Protein AF-A0A9J6E2H4-F1 (afdb_monomer_lite)

Sequence (166 aa):
MPQWRLPFSLGMTLSSLFWFFLVPSLAFVLYLLCQKAPRVPRTLDAYFHWKLFIGYPAFLLIQALLQALPIGRTVQGFPSKALKHRISYDYRINGYVNLLVTAAVFGGLAWYGFPVAIPYRHIFQLLVTAATFAPVLALFLYVKGRYSTWEHQFPPGNTGLLTASV

Organism: Rhipicephalus microplus (NCBI:txid6941)

Radius of gyration: 21.32 Å; chains: 1; bounding box: 73×28×50 Å

Foldse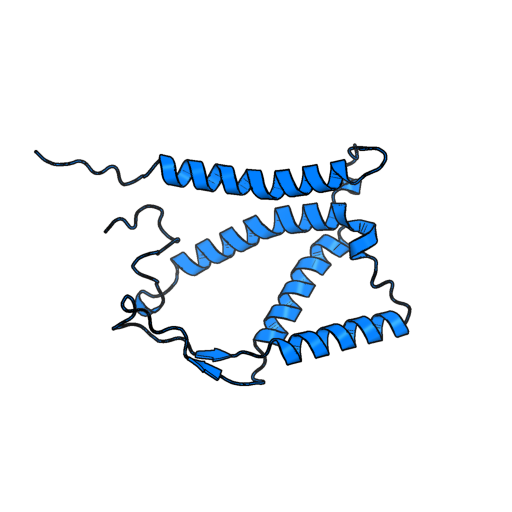ek 3Di:
DDDPPDLAPVVVVVVVVCCLVVVLVVVVVVVQVPDPHNDDDPDPVLQADPCLLVVVVVVVVVLVVQLVPPDADWDWDDDDPQLPPADTDTHGDDVVVSVVVVVVVLVVCVVVVNPSCVCVVSVNNNSSSCSVVVVVVVVVVLVVLLPDDPRPARLVCSVNDSRSDD

pLDDT: mean 78.62, std 15.01, range [34.38, 94.5]

Structure (mmCIF, N/CA/C/O backbone):
data_AF-A0A9J6E2H4-F1
#
_entry.id   AF-A0A9J6E2H4-F1
#
loop_
_atom_site.group_PDB
_atom_site.id
_atom_site.type_symbol
_atom_site.label_atom_id
_atom_site.label_alt_id
_atom_site.label_comp_id
_atom_site.label_asym_id
_atom_site.label_entity_id
_atom_site.label_seq_id
_atom_site.pdbx_PDB_ins_code
_atom_site.Cartn_x
_atom_site.Cartn_y
_atom_site.Cartn_z
_atom_site.occupancy
_atom_site.B_iso_or_equiv
_atom_site.auth_seq_id
_atom_site.auth_comp_id
_atom_site.auth_asym_id
_atom_site.auth_atom_id
_atom_site.pdbx_PDB_model_num
ATOM 1 N N . MET A 1 1 ? 47.106 9.576 -4.502 1.00 39.22 1 MET A N 1
ATOM 2 C CA . MET A 1 1 ? 46.500 9.266 -3.187 1.00 39.22 1 MET A CA 1
ATOM 3 C C . MET A 1 1 ? 45.348 8.299 -3.424 1.00 39.22 1 MET A C 1
ATOM 5 O O . MET A 1 1 ? 44.484 8.647 -4.223 1.00 39.22 1 MET A O 1
ATOM 9 N N . PRO A 1 2 ? 45.343 7.087 -2.844 1.00 45.91 2 PRO A N 1
ATOM 10 C CA . PRO A 1 2 ? 44.243 6.153 -3.044 1.00 45.91 2 PRO A CA 1
ATOM 11 C C . PRO A 1 2 ? 43.023 6.660 -2.264 1.00 45.91 2 PRO A C 1
ATOM 13 O O . PRO A 1 2 ? 43.070 6.804 -1.043 1.00 45.91 2 PRO A O 1
ATOM 16 N N . GLN A 1 3 ? 41.947 6.995 -2.977 1.00 46.81 3 GLN A N 1
ATOM 17 C CA . GLN A 1 3 ? 40.667 7.339 -2.363 1.00 46.81 3 GLN A CA 1
ATOM 18 C C . GLN A 1 3 ? 39.991 6.049 -1.900 1.00 46.81 3 GLN A C 1
ATOM 20 O O . GLN A 1 3 ? 39.411 5.317 -2.699 1.00 46.81 3 GLN A O 1
ATOM 25 N N . TRP A 1 4 ? 40.050 5.781 -0.600 1.00 44.25 4 TRP A N 1
ATOM 26 C CA . TRP A 1 4 ? 39.194 4.791 0.041 1.00 44.25 4 TRP A CA 1
ATOM 27 C C . TRP A 1 4 ? 37.749 5.302 0.001 1.00 44.25 4 TRP A C 1
ATOM 29 O O . TRP A 1 4 ? 37.306 6.021 0.895 1.00 44.25 4 TRP A O 1
ATOM 39 N N . ARG A 1 5 ? 37.008 4.986 -1.068 1.00 48.66 5 ARG A N 1
ATOM 40 C CA . ARG A 1 5 ? 35.555 5.179 -1.082 1.00 48.66 5 ARG A CA 1
ATOM 41 C C . ARG A 1 5 ? 34.958 4.139 -0.143 1.00 48.66 5 ARG A C 1
ATOM 43 O O . ARG A 1 5 ? 34.911 2.958 -0.474 1.00 48.66 5 ARG A O 1
ATOM 50 N N . LEU A 1 6 ? 34.536 4.568 1.042 1.00 52.19 6 LEU A N 1
ATOM 51 C CA . LEU A 1 6 ? 33.723 3.730 1.914 1.00 52.19 6 LEU A CA 1
ATOM 52 C C . LEU A 1 6 ? 32.463 3.319 1.126 1.00 52.19 6 LEU A C 1
ATOM 54 O O . LEU A 1 6 ? 31.769 4.198 0.616 1.00 52.19 6 LEU A O 1
ATOM 58 N N . PRO A 1 7 ? 32.146 2.016 1.013 1.00 57.25 7 PRO A N 1
ATOM 59 C CA . PRO A 1 7 ? 31.038 1.524 0.187 1.00 57.25 7 PRO A CA 1
ATOM 60 C C . PRO A 1 7 ? 29.652 1.887 0.746 1.00 57.25 7 PRO A C 1
ATOM 62 O O . PRO A 1 7 ? 28.638 1.546 0.147 1.00 57.25 7 PRO A O 1
ATOM 65 N N . PHE A 1 8 ? 29.593 2.564 1.897 1.00 55.41 8 PHE A N 1
ATOM 66 C CA . PHE A 1 8 ? 28.371 2.889 2.616 1.00 55.41 8 PHE A CA 1
ATOM 67 C C . PHE A 1 8 ? 28.154 4.405 2.625 1.00 55.41 8 PHE A C 1
ATOM 69 O O . PHE A 1 8 ? 28.805 5.132 3.378 1.00 55.41 8 PHE A O 1
ATOM 76 N N . SER A 1 9 ? 27.214 4.900 1.815 1.00 66.38 9 SER A N 1
ATOM 77 C CA . SER A 1 9 ? 26.739 6.279 1.963 1.00 66.38 9 SER A CA 1
ATOM 78 C C . SER A 1 9 ? 25.802 6.355 3.166 1.00 66.38 9 SER A C 1
ATOM 80 O O . SER A 1 9 ? 24.580 6.254 3.055 1.00 66.38 9 SER A O 1
ATOM 82 N N . LEU A 1 10 ? 26.409 6.491 4.343 1.00 70.25 10 LEU A N 1
ATOM 83 C CA . LEU A 1 10 ? 25.745 6.504 5.647 1.00 70.25 10 LEU A CA 1
ATOM 84 C C . LEU A 1 10 ? 24.600 7.532 5.695 1.00 70.25 10 LEU A C 1
ATOM 86 O O . LEU A 1 10 ? 23.541 7.252 6.251 1.00 70.25 10 LEU A O 1
ATOM 90 N N . GLY A 1 11 ? 24.775 8.674 5.020 1.00 76.06 11 GLY A N 1
ATOM 91 C CA . GLY A 1 11 ? 23.753 9.716 4.904 1.00 76.06 11 GLY A CA 1
ATOM 92 C C . GLY A 1 11 ? 22.510 9.294 4.112 1.00 76.06 11 GLY A C 1
ATOM 93 O O . GLY A 1 11 ? 21.394 9.601 4.530 1.00 76.06 11 GLY A O 1
ATOM 94 N N . MET A 1 12 ? 22.663 8.554 3.007 1.00 74.19 12 MET A N 1
ATOM 95 C CA . MET A 1 12 ? 21.514 8.101 2.209 1.00 74.19 12 MET A CA 1
ATOM 96 C C . MET A 1 12 ? 20.723 7.004 2.926 1.00 74.19 12 MET A C 1
ATOM 98 O O . MET A 1 12 ? 19.493 7.057 2.966 1.00 74.19 12 MET A O 1
ATOM 102 N N . THR A 1 13 ? 21.414 6.047 3.550 1.00 78.75 13 THR A N 1
ATOM 103 C CA . THR A 1 13 ? 20.759 4.966 4.300 1.00 78.75 13 THR A CA 1
ATOM 104 C C . THR A 1 13 ? 20.018 5.504 5.523 1.00 78.75 13 THR A C 1
ATOM 106 O O . THR A 1 13 ? 18.874 5.120 5.767 1.00 78.75 13 THR A O 1
ATOM 109 N N . LEU A 1 14 ? 20.627 6.437 6.263 1.00 84.12 14 LEU A N 1
ATOM 110 C CA . LEU A 1 14 ? 19.995 7.058 7.428 1.00 84.12 14 LEU A CA 1
ATOM 111 C C . LEU A 1 14 ? 18.752 7.869 7.034 1.00 84.12 14 LEU A C 1
ATOM 113 O O . LEU A 1 14 ? 17.717 7.764 7.690 1.00 84.12 14 LEU A O 1
ATOM 117 N N . SER A 1 15 ? 18.829 8.617 5.929 1.00 84.38 15 SER A N 1
ATOM 118 C CA . SER A 1 15 ? 17.688 9.361 5.383 1.00 84.38 15 SER A CA 1
ATOM 119 C C . SER A 1 15 ? 16.541 8.430 4.970 1.00 84.38 15 SER A C 1
ATOM 121 O O . SER A 1 15 ? 15.387 8.668 5.326 1.00 84.38 15 SER A O 1
ATOM 123 N N . SER A 1 16 ? 16.843 7.322 4.285 1.00 85.88 16 SER A N 1
ATOM 124 C CA . SER A 1 16 ? 15.825 6.342 3.889 1.00 85.88 16 SER A CA 1
ATOM 125 C C . SER A 1 16 ? 15.133 5.699 5.095 1.00 85.88 16 SER A C 1
ATOM 127 O O . SER A 1 16 ? 13.905 5.607 5.102 1.00 85.88 16 SER A O 1
ATOM 129 N N . LEU A 1 17 ? 15.889 5.316 6.131 1.00 86.94 17 LEU A N 1
ATOM 130 C CA . LEU A 1 17 ? 15.326 4.778 7.373 1.00 86.94 17 LEU A CA 1
ATOM 131 C C . LEU A 1 17 ? 14.448 5.808 8.088 1.00 86.94 17 LEU A C 1
ATOM 133 O O . LEU A 1 17 ? 13.355 5.471 8.538 1.00 86.94 17 LEU A O 1
ATOM 137 N N . PHE A 1 18 ? 14.886 7.066 8.150 1.00 90.25 18 PHE A N 1
ATOM 138 C CA . PHE A 1 18 ? 14.087 8.144 8.724 1.00 90.25 18 PHE A CA 1
ATOM 139 C C . PHE A 1 18 ? 12.731 8.273 8.017 1.00 90.25 18 PHE A C 1
ATOM 141 O O . PHE A 1 18 ? 11.695 8.232 8.679 1.00 90.25 18 PHE A O 1
ATOM 148 N N . TRP A 1 19 ? 12.713 8.332 6.682 1.00 89.44 19 TRP A N 1
ATOM 149 C CA . TRP A 1 19 ? 11.467 8.400 5.909 1.00 89.44 19 TRP A CA 1
ATOM 150 C C . TRP A 1 19 ? 10.593 7.153 6.057 1.00 89.44 19 TRP A C 1
ATOM 152 O O . TRP A 1 19 ? 9.368 7.270 6.128 1.00 89.44 19 TRP A O 1
ATOM 162 N N . PHE A 1 20 ? 11.210 5.975 6.153 1.00 90.19 20 PHE A N 1
ATOM 163 C CA . PHE A 1 20 ? 10.507 4.709 6.339 1.00 90.19 20 PHE A CA 1
ATOM 164 C C . PHE A 1 20 ? 9.647 4.695 7.610 1.00 90.19 20 PHE A C 1
ATOM 166 O O . PHE A 1 20 ? 8.526 4.193 7.579 1.00 90.19 20 PHE A O 1
ATOM 173 N N . PHE A 1 21 ? 10.133 5.284 8.708 1.00 91.38 21 PHE A N 1
ATOM 174 C CA . PHE A 1 21 ? 9.363 5.418 9.950 1.00 91.38 21 PHE A CA 1
ATOM 175 C C . PHE A 1 21 ? 8.500 6.685 9.985 1.00 91.38 21 PHE A C 1
ATOM 177 O O . PHE A 1 21 ? 7.383 6.655 10.510 1.00 91.38 21 PHE A O 1
ATOM 184 N N . LEU A 1 22 ? 8.974 7.788 9.398 1.00 93.56 22 LEU A N 1
ATOM 185 C CA . LEU A 1 22 ? 8.263 9.063 9.408 1.00 93.56 22 LEU A CA 1
ATOM 186 C C . LEU A 1 22 ? 6.906 8.959 8.701 1.00 93.56 22 LEU A C 1
ATOM 188 O O . LEU A 1 22 ? 5.903 9.373 9.272 1.00 93.56 22 LEU A O 1
ATOM 192 N N . VAL A 1 23 ? 6.846 8.375 7.502 1.00 91.88 23 VAL A N 1
ATOM 193 C CA . VAL A 1 23 ? 5.607 8.290 6.702 1.00 91.88 23 VAL A CA 1
ATOM 194 C C . VAL A 1 23 ? 4.463 7.563 7.428 1.00 91.88 23 VAL A C 1
ATOM 196 O O . VAL A 1 23 ? 3.389 8.157 7.563 1.00 91.88 23 VAL A O 1
ATOM 199 N N . PRO A 1 24 ? 4.633 6.322 7.932 1.00 91.69 24 PRO A N 1
ATOM 200 C CA . PRO A 1 24 ? 3.567 5.658 8.673 1.00 91.69 24 PRO A CA 1
ATOM 201 C C . PRO A 1 24 ? 3.237 6.409 9.966 1.00 91.69 24 PRO A C 1
ATOM 203 O O . PRO A 1 24 ? 2.058 6.566 10.276 1.00 91.69 24 PRO A O 1
ATOM 206 N N . SER A 1 25 ? 4.237 6.937 10.687 1.00 91.19 25 SER A N 1
ATOM 207 C CA . SER A 1 25 ? 3.997 7.708 11.918 1.00 91.19 25 SER A CA 1
ATOM 208 C C . SER A 1 25 ? 3.144 8.957 11.666 1.00 91.19 25 SER A C 1
ATOM 210 O O . SER A 1 25 ? 2.191 9.206 12.403 1.00 91.19 25 SER A O 1
ATOM 212 N N . LEU A 1 26 ? 3.395 9.680 10.571 1.00 92.94 26 LEU A N 1
ATOM 213 C CA . LEU A 1 26 ? 2.599 10.828 10.153 1.00 92.94 26 LEU A CA 1
ATOM 214 C C . LEU A 1 26 ? 1.152 10.425 9.846 1.00 92.94 26 LEU A C 1
ATOM 216 O O . LEU A 1 26 ? 0.230 11.119 10.269 1.00 92.94 26 LEU A O 1
ATOM 220 N N . ALA A 1 27 ? 0.933 9.288 9.179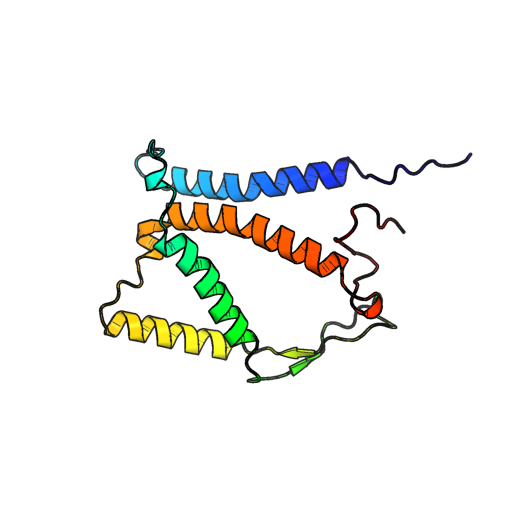 1.00 90.00 27 ALA A N 1
ATOM 221 C CA . ALA A 1 27 ? -0.414 8.775 8.930 1.00 90.00 27 ALA A CA 1
ATOM 222 C C . ALA A 1 27 ? -1.171 8.470 10.239 1.00 90.00 27 ALA A C 1
ATOM 224 O O . ALA A 1 27 ? -2.350 8.810 10.358 1.00 90.00 27 ALA A O 1
ATOM 225 N N . PHE A 1 28 ? -0.497 7.900 11.246 1.00 89.19 28 PHE A N 1
ATOM 226 C CA . PHE A 1 28 ? -1.082 7.694 12.577 1.00 89.19 28 PHE A CA 1
ATOM 227 C C . PHE A 1 28 ? -1.400 9.015 13.284 1.00 89.19 28 PHE A C 1
ATOM 229 O O . PHE A 1 28 ? -2.486 9.156 13.845 1.00 89.19 28 PHE A O 1
ATOM 236 N N . VAL A 1 29 ? -0.495 9.996 13.237 1.00 89.12 29 VAL A N 1
ATOM 237 C CA . VAL A 1 29 ? -0.716 11.322 13.836 1.00 89.12 29 VAL A CA 1
ATOM 238 C C . VAL A 1 29 ? -1.909 12.019 13.185 1.00 89.12 29 VAL A C 1
ATOM 240 O O . VAL A 1 29 ? -2.798 12.479 13.894 1.00 89.12 29 VAL A O 1
ATOM 243 N N . LEU A 1 30 ? -1.983 12.039 11.852 1.00 90.25 30 LEU A N 1
ATOM 244 C CA . LEU A 1 30 ? -3.113 12.621 11.120 1.00 90.25 30 LEU A CA 1
ATOM 245 C C . LEU A 1 30 ? -4.438 11.941 11.482 1.00 90.25 30 LEU A C 1
ATOM 247 O O . LEU A 1 30 ? -5.443 12.621 11.691 1.00 90.25 30 LEU A O 1
ATOM 251 N N . TYR A 1 31 ? -4.436 10.612 11.610 1.00 88.38 31 TYR A N 1
ATOM 252 C CA . TYR A 1 31 ? -5.613 9.875 12.058 1.00 88.38 31 TYR A CA 1
ATOM 253 C C . TYR A 1 31 ? -6.054 10.295 13.468 1.00 88.38 31 TYR A C 1
ATOM 255 O O . TYR A 1 31 ? -7.235 10.567 13.685 1.00 88.38 31 TYR A O 1
ATOM 263 N N . LEU A 1 32 ? -5.116 10.392 14.416 1.00 85.44 32 LEU A N 1
ATOM 264 C CA . LEU A 1 32 ? -5.406 10.797 15.794 1.00 85.44 32 LEU A CA 1
ATOM 265 C C . LEU A 1 32 ? -5.892 12.249 15.888 1.00 85.44 32 LEU A C 1
ATOM 267 O O . LEU A 1 32 ? -6.811 12.523 16.656 1.00 85.44 32 LEU A O 1
ATOM 271 N N . LEU A 1 33 ? -5.330 13.159 15.086 1.00 87.31 33 LEU A N 1
ATOM 272 C CA . LEU A 1 33 ? -5.762 14.560 15.012 1.00 87.31 33 LEU A CA 1
ATOM 273 C C . LEU A 1 33 ? -7.188 14.708 14.466 1.00 87.31 33 LEU A C 1
ATOM 275 O O . LEU A 1 33 ? -7.906 15.625 14.855 1.00 87.31 33 LEU A O 1
ATOM 279 N N . CYS A 1 34 ? -7.616 13.806 13.581 1.00 84.62 34 CYS A N 1
ATOM 280 C CA . CYS A 1 34 ? -8.972 13.802 13.035 1.00 84.62 34 CYS A CA 1
ATOM 281 C C . CYS A 1 34 ? -10.024 13.318 14.057 1.00 84.62 34 CYS A C 1
ATOM 283 O O . CYS A 1 34 ? -11.225 13.537 13.877 1.00 84.62 34 CYS A O 1
ATOM 285 N N . GLN A 1 35 ? -9.609 12.674 15.154 1.00 79.25 35 GLN A N 1
ATOM 286 C CA . GLN A 1 35 ? -10.537 12.211 16.180 1.00 79.25 35 GLN A CA 1
ATOM 287 C C . GLN A 1 35 ? -10.927 13.328 17.154 1.00 79.25 35 GLN A C 1
ATOM 289 O O . GLN A 1 35 ? -10.082 13.993 17.742 1.00 79.25 35 GLN A O 1
ATOM 294 N N . LYS A 1 36 ? -12.236 13.458 17.422 1.00 67.56 36 LYS A N 1
ATOM 295 C CA . LYS A 1 36 ? -12.786 14.410 18.412 1.00 67.56 36 LYS A CA 1
ATOM 296 C C . LYS A 1 36 ? -12.241 14.221 19.837 1.00 67.56 36 LYS A C 1
ATOM 298 O O . LYS A 1 36 ? -12.271 15.160 20.621 1.00 67.56 36 LYS A O 1
ATOM 303 N N . ALA A 1 37 ? -11.782 13.019 20.183 1.00 67.75 37 ALA A N 1
ATOM 304 C CA . ALA A 1 37 ? -11.105 12.727 21.441 1.00 67.75 37 ALA A CA 1
ATOM 305 C C . ALA A 1 37 ? -10.030 11.661 21.174 1.00 67.75 37 ALA A C 1
ATOM 307 O O . ALA A 1 37 ? -10.400 10.500 20.978 1.00 67.75 37 ALA A O 1
ATOM 308 N N . PRO A 1 38 ? -8.732 12.017 21.142 1.00 62.16 38 PRO A N 1
ATOM 309 C CA . PRO A 1 38 ? -7.659 11.076 20.843 1.00 62.16 38 PRO A CA 1
ATOM 310 C C . PRO A 1 38 ? -7.518 10.086 22.001 1.00 62.16 38 PRO A C 1
ATOM 312 O O . PRO A 1 38 ? -6.797 10.309 22.973 1.00 62.16 38 PRO A O 1
ATOM 315 N N . ARG A 1 39 ? -8.255 8.980 21.928 1.00 65.12 39 ARG A N 1
ATOM 316 C CA . ARG A 1 39 ? -8.108 7.862 22.856 1.00 65.12 39 ARG A CA 1
ATOM 317 C C . ARG A 1 39 ? -7.204 6.847 22.198 1.00 65.12 39 ARG A C 1
ATOM 319 O O . ARG A 1 39 ? -7.635 6.100 21.327 1.00 65.12 39 ARG A O 1
ATOM 326 N N . VAL A 1 40 ? -5.953 6.822 22.640 1.00 67.50 40 VAL A N 1
ATOM 327 C CA . VAL A 1 40 ? -5.033 5.744 22.286 1.00 67.50 40 VAL A CA 1
ATOM 328 C C . VAL A 1 40 ? -5.585 4.455 22.907 1.00 67.50 40 VAL A C 1
ATOM 330 O O . VAL A 1 40 ? -5.734 4.396 24.134 1.00 67.50 40 VAL A O 1
ATOM 333 N N . PRO A 1 41 ? -5.949 3.443 22.101 1.00 67.94 41 PRO A N 1
ATOM 334 C CA . PRO A 1 41 ? -6.439 2.188 22.644 1.00 67.94 41 PRO A CA 1
ATOM 335 C C . PRO A 1 41 ? -5.348 1.552 23.515 1.00 67.94 41 PRO A C 1
ATOM 337 O O . PRO A 1 41 ? -4.190 1.474 23.113 1.00 67.94 41 PRO A O 1
ATOM 340 N N . ARG A 1 42 ? -5.700 1.126 24.733 1.00 69.12 42 ARG A N 1
ATOM 341 C CA . ARG A 1 42 ? -4.750 0.510 25.682 1.00 69.12 42 ARG A CA 1
ATOM 342 C C . ARG A 1 42 ? -4.626 -1.008 25.524 1.00 69.12 42 ARG A C 1
ATOM 344 O O . ARG A 1 42 ? -3.718 -1.597 26.096 1.00 69.12 42 ARG A O 1
ATOM 351 N N . THR A 1 43 ? -5.523 -1.641 24.772 1.00 73.19 43 THR A N 1
ATOM 352 C CA . THR A 1 43 ? -5.573 -3.097 24.581 1.00 73.19 43 THR A CA 1
ATOM 353 C C . THR A 1 43 ? -5.039 -3.488 23.206 1.00 73.19 43 THR A C 1
ATOM 355 O O . THR A 1 43 ? -5.382 -2.851 22.212 1.00 73.19 43 THR A O 1
ATOM 358 N N . LEU A 1 44 ? -4.222 -4.547 23.126 1.00 65.94 44 LEU A N 1
ATOM 359 C CA . LEU A 1 44 ? -3.674 -5.049 21.855 1.00 65.94 44 LEU A CA 1
ATOM 360 C C . LEU A 1 44 ? -4.766 -5.526 20.884 1.00 65.94 44 LEU A C 1
ATOM 362 O O . LEU A 1 44 ? -4.655 -5.289 19.681 1.00 65.94 44 LEU A O 1
ATOM 366 N N . ASP A 1 45 ? -5.860 -6.088 21.400 1.00 69.88 45 ASP A N 1
ATOM 367 C CA . ASP A 1 45 ? -7.010 -6.525 20.593 1.00 69.88 45 ASP A CA 1
ATOM 368 C C . ASP A 1 45 ? -7.691 -5.371 19.842 1.00 69.88 45 ASP A C 1
ATOM 370 O O . ASP A 1 45 ? -8.348 -5.572 18.824 1.00 69.88 45 ASP A O 1
ATOM 374 N N . ALA A 1 46 ? -7.516 -4.129 20.304 1.00 70.50 46 ALA A N 1
ATOM 375 C CA . ALA A 1 46 ? -8.036 -2.965 19.599 1.00 70.50 46 ALA A CA 1
ATOM 376 C C . ALA A 1 46 ? -7.181 -2.578 18.378 1.00 70.50 46 ALA A C 1
ATOM 378 O O . ALA A 1 46 ? -7.701 -1.934 17.465 1.00 70.50 46 ALA A O 1
ATOM 379 N N . TYR A 1 47 ? -5.908 -2.985 18.322 1.00 71.81 47 TYR A N 1
ATOM 380 C CA . TYR A 1 47 ? -5.011 -2.727 17.187 1.00 71.81 47 TYR A CA 1
ATOM 381 C C . TYR A 1 47 ? -5.119 -3.802 16.110 1.00 71.81 47 TYR A C 1
ATOM 383 O O . TYR A 1 47 ? -4.935 -3.506 14.928 1.00 71.81 47 TYR A O 1
ATOM 391 N N . PHE A 1 48 ? -5.419 -5.040 16.506 1.00 78.00 48 PHE A N 1
ATOM 392 C CA . PHE A 1 48 ? -5.396 -6.185 15.611 1.00 78.00 48 PHE A CA 1
ATOM 393 C C . PHE A 1 48 ? -6.797 -6.720 15.331 1.00 78.00 48 PHE A C 1
ATOM 395 O O . PHE A 1 48 ? -7.523 -7.129 16.230 1.00 78.00 48 PHE A O 1
ATOM 402 N N . HIS A 1 49 ? -7.160 -6.781 14.052 1.00 83.25 49 HIS A N 1
ATOM 403 C CA . HIS A 1 49 ? -8.412 -7.389 13.623 1.00 83.25 49 HIS A CA 1
ATOM 404 C C . HIS A 1 49 ? -8.120 -8.461 12.584 1.00 83.25 49 HIS A C 1
ATOM 406 O O . HIS A 1 49 ? -7.879 -8.156 11.417 1.00 83.25 49 HIS A O 1
ATOM 412 N N . TRP A 1 50 ? -8.179 -9.730 12.994 1.00 83.56 50 TRP A N 1
ATOM 413 C CA . TRP A 1 50 ? -7.820 -10.887 12.161 1.00 83.56 50 TRP A CA 1
ATOM 414 C C . TRP A 1 50 ? -8.459 -10.865 10.763 1.00 83.56 50 TRP A C 1
ATOM 416 O O . TRP A 1 50 ? -7.789 -11.086 9.757 1.00 83.56 50 TRP A O 1
ATOM 426 N N . LYS A 1 51 ? -9.751 -10.507 10.683 1.00 86.56 51 LYS A N 1
ATOM 427 C CA . LYS A 1 51 ? -10.472 -10.391 9.402 1.00 86.56 51 LYS A CA 1
ATOM 428 C C . LYS A 1 51 ? -9.844 -9.366 8.451 1.00 86.56 51 LYS A C 1
ATOM 430 O O . LYS A 1 51 ? -9.815 -9.607 7.252 1.00 86.56 51 LYS A O 1
ATOM 435 N N . LEU A 1 52 ? -9.345 -8.241 8.966 1.00 85.38 52 LEU A N 1
ATOM 436 C CA . LEU A 1 52 ? -8.663 -7.226 8.157 1.00 85.38 52 LEU A CA 1
ATOM 437 C C . LEU A 1 52 ? -7.229 -7.631 7.847 1.00 85.38 52 LEU A C 1
ATOM 439 O O . LEU A 1 52 ? -6.771 -7.414 6.730 1.00 85.38 52 LEU A O 1
ATOM 443 N N . PHE A 1 53 ? -6.562 -8.268 8.807 1.00 87.38 53 PHE A N 1
ATOM 444 C CA . PHE A 1 53 ? -5.200 -8.753 8.643 1.00 87.38 53 PHE A CA 1
ATOM 445 C C . PHE A 1 53 ? -5.066 -9.746 7.484 1.00 87.38 53 PHE A C 1
ATOM 447 O O . PHE A 1 53 ? -4.095 -9.683 6.742 1.00 87.38 53 PHE A O 1
ATOM 454 N N . ILE A 1 54 ? -6.064 -10.611 7.282 1.00 89.44 54 ILE A N 1
ATOM 455 C CA . ILE A 1 54 ? -6.128 -11.521 6.125 1.00 89.44 54 ILE A CA 1
ATOM 456 C C . ILE A 1 54 ? -6.830 -10.877 4.930 1.00 89.44 54 ILE A C 1
ATOM 458 O O . ILE A 1 54 ? -6.416 -11.067 3.787 1.00 89.44 54 ILE A O 1
ATOM 462 N N . GLY A 1 55 ? -7.891 -10.107 5.172 1.00 90.06 55 GLY A N 1
ATOM 463 C CA . GLY A 1 55 ? -8.681 -9.494 4.107 1.00 90.06 55 GLY A CA 1
ATOM 464 C C . GLY A 1 55 ? -7.877 -8.511 3.258 1.00 90.06 55 GLY A C 1
ATOM 465 O O . GLY A 1 55 ? -8.040 -8.489 2.042 1.00 90.06 55 GLY A O 1
ATOM 466 N N . TYR A 1 56 ? -6.977 -7.740 3.870 1.00 91.25 56 TYR A N 1
ATOM 467 C CA . TYR A 1 56 ? -6.123 -6.781 3.170 1.00 91.25 56 TYR A CA 1
ATOM 468 C C . TYR A 1 56 ? -5.156 -7.439 2.165 1.00 91.25 56 TYR A C 1
ATOM 470 O O . TYR A 1 56 ? -5.222 -7.096 0.982 1.00 91.25 56 TYR A O 1
ATOM 478 N N . PRO A 1 57 ? -4.301 -8.410 2.548 1.00 91.69 57 PRO A N 1
ATOM 479 C CA . PRO A 1 57 ? -3.449 -9.102 1.587 1.00 91.69 57 PRO A CA 1
ATOM 480 C C . PRO A 1 57 ? -4.256 -9.918 0.575 1.00 91.69 57 PRO A C 1
ATOM 482 O O . PRO A 1 57 ? -3.888 -9.937 -0.595 1.00 91.69 57 PRO A O 1
ATOM 485 N N . ALA A 1 58 ? -5.375 -10.536 0.971 1.00 92.56 58 ALA A N 1
ATOM 486 C CA . ALA A 1 58 ? -6.254 -11.231 0.029 1.00 92.56 58 ALA A CA 1
ATOM 487 C C . ALA A 1 58 ? -6.808 -10.274 -1.038 1.00 92.56 58 ALA A C 1
ATOM 489 O O . ALA A 1 58 ? -6.794 -10.597 -2.224 1.00 92.56 58 ALA A O 1
ATOM 490 N N . PHE A 1 59 ? -7.227 -9.070 -0.639 1.00 92.31 59 PHE A N 1
ATOM 491 C CA . PHE A 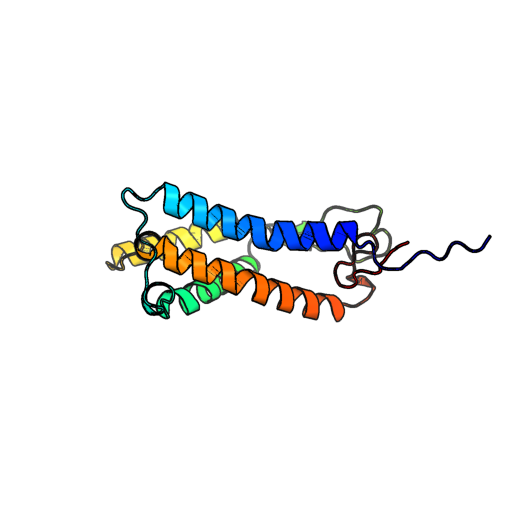1 59 ? -7.657 -8.032 -1.570 1.00 92.31 59 PHE A CA 1
ATOM 492 C C . PHE A 1 59 ? -6.529 -7.626 -2.525 1.00 92.31 59 PHE A C 1
ATOM 494 O O . PHE A 1 59 ? -6.746 -7.592 -3.733 1.00 92.31 59 PHE A O 1
ATOM 501 N N . LEU A 1 60 ? -5.315 -7.388 -2.018 1.00 93.19 60 LEU A N 1
ATOM 502 C CA . LEU A 1 60 ? -4.158 -7.069 -2.864 1.00 93.19 60 LEU A CA 1
ATOM 503 C C . LEU A 1 60 ? -3.817 -8.198 -3.844 1.00 93.19 60 LEU A C 1
ATOM 505 O O . LEU A 1 60 ? -3.489 -7.926 -4.997 1.00 93.19 60 LEU A O 1
ATOM 509 N N . LEU A 1 61 ? -3.928 -9.457 -3.418 1.00 93.19 61 LEU A N 1
ATOM 510 C CA . LEU A 1 61 ? -3.730 -10.613 -4.289 1.00 93.19 61 LEU A CA 1
ATOM 511 C C . LEU A 1 61 ? -4.798 -10.683 -5.381 1.00 93.19 61 LEU A C 1
ATOM 513 O O . LEU A 1 61 ? -4.452 -10.886 -6.539 1.00 93.19 61 LEU A O 1
ATOM 517 N N . ILE A 1 62 ? -6.072 -10.457 -5.052 1.00 92.31 62 ILE A N 1
ATOM 518 C CA . ILE A 1 62 ? -7.148 -10.392 -6.051 1.00 92.31 62 ILE A CA 1
ATOM 519 C C . ILE A 1 62 ? -6.870 -9.270 -7.058 1.00 92.31 62 ILE A C 1
ATOM 521 O O . ILE A 1 62 ? -6.947 -9.507 -8.260 1.00 92.31 62 ILE A O 1
ATOM 525 N N . GLN A 1 63 ? -6.473 -8.081 -6.593 1.00 93.81 63 GLN A N 1
ATOM 526 C CA . GLN A 1 63 ? -6.091 -6.971 -7.474 1.00 93.81 63 GLN A CA 1
ATOM 527 C C . GLN A 1 63 ? -4.909 -7.341 -8.383 1.00 93.81 63 GLN A C 1
ATOM 529 O O . GLN A 1 63 ? -4.929 -7.032 -9.574 1.00 93.81 63 GLN A O 1
ATOM 534 N N . ALA A 1 64 ? -3.905 -8.045 -7.853 1.00 91.12 64 ALA A N 1
ATOM 535 C CA . ALA A 1 64 ? -2.763 -8.523 -8.628 1.00 91.12 64 ALA A CA 1
ATOM 536 C C . ALA A 1 64 ? -3.161 -9.590 -9.664 1.00 91.12 64 ALA A C 1
ATOM 538 O O . ALA A 1 64 ? -2.675 -9.556 -10.793 1.00 91.12 64 ALA A O 1
ATOM 539 N N . LEU A 1 65 ? -4.071 -10.504 -9.316 1.00 91.62 65 LEU A N 1
ATOM 540 C CA . LEU A 1 65 ? -4.605 -11.510 -10.237 1.00 91.62 65 LEU A CA 1
ATOM 541 C C . LEU A 1 65 ? -5.422 -10.860 -11.358 1.00 91.62 65 LEU A C 1
ATOM 543 O O . LEU A 1 65 ? -5.223 -11.191 -12.525 1.00 91.62 65 LEU A O 1
ATOM 547 N N . LEU A 1 66 ? -6.277 -9.888 -11.027 1.00 90.25 66 LEU A N 1
ATOM 548 C CA . LEU A 1 66 ? -7.020 -9.100 -12.013 1.00 90.25 66 LEU A CA 1
ATOM 549 C C . LEU A 1 66 ? -6.077 -8.315 -12.935 1.00 90.25 66 LEU A C 1
ATOM 551 O O . LEU A 1 66 ? -6.307 -8.252 -14.142 1.00 90.25 66 LEU A O 1
ATOM 555 N N . GLN A 1 67 ? -4.973 -7.785 -12.408 1.00 88.31 67 GLN A N 1
ATOM 556 C CA . GLN A 1 67 ? -3.943 -7.126 -13.215 1.00 88.31 67 GLN A CA 1
ATOM 557 C C . GLN A 1 67 ? -3.180 -8.107 -14.126 1.00 88.31 67 GLN A C 1
ATOM 559 O O . GLN A 1 67 ? -2.733 -7.719 -15.204 1.00 88.31 67 GLN A O 1
ATOM 564 N N . ALA A 1 68 ? -3.043 -9.372 -13.718 1.00 86.88 68 ALA A N 1
ATOM 565 C CA . ALA A 1 68 ? -2.379 -10.418 -14.494 1.00 86.88 68 ALA A CA 1
ATOM 566 C C . ALA A 1 68 ? -3.258 -11.007 -15.614 1.00 86.88 68 ALA A C 1
ATOM 568 O O . ALA A 1 68 ? -2.726 -11.654 -16.522 1.00 86.88 68 ALA A O 1
ATOM 569 N N . LEU A 1 69 ? -4.582 -10.790 -15.579 1.00 86.44 69 LEU A N 1
ATOM 570 C CA . LEU A 1 69 ? -5.480 -11.289 -16.620 1.00 86.44 69 LEU A CA 1
ATOM 571 C C . LEU A 1 69 ? -5.069 -10.759 -18.007 1.00 86.44 69 LEU A C 1
ATOM 573 O O . LEU A 1 69 ? -4.787 -9.566 -18.160 1.00 86.44 69 LEU A O 1
ATOM 577 N N . PRO A 1 70 ? -5.073 -11.620 -19.044 1.00 81.44 70 PRO A N 1
ATOM 578 C CA . PRO A 1 70 ? -4.660 -11.275 -20.403 1.00 81.44 70 PRO A CA 1
ATOM 579 C C . PRO A 1 70 ? -5.740 -10.471 -21.149 1.00 81.44 70 PRO A C 1
ATOM 581 O O . PRO A 1 70 ? -6.162 -10.842 -22.239 1.00 81.44 70 PRO A O 1
ATOM 584 N N . ILE A 1 71 ? -6.211 -9.377 -20.555 1.00 80.81 71 ILE A N 1
ATOM 585 C CA . ILE A 1 71 ? -7.261 -8.513 -21.099 1.00 80.81 71 ILE A CA 1
ATOM 586 C C . ILE A 1 71 ? -6.685 -7.110 -21.264 1.00 80.81 71 ILE A C 1
ATOM 588 O O . ILE A 1 71 ? -6.099 -6.576 -20.329 1.00 80.81 71 ILE A O 1
ATOM 592 N N . GLY A 1 72 ? -6.885 -6.494 -22.428 1.00 80.69 72 GLY A N 1
ATOM 593 C CA . GLY A 1 72 ? -6.488 -5.108 -22.686 1.00 80.69 72 GLY A CA 1
ATOM 594 C C . GLY A 1 72 ? -5.270 -4.964 -23.596 1.00 80.69 72 GLY A C 1
ATOM 595 O O . GLY A 1 72 ? -4.820 -5.912 -24.239 1.00 80.69 72 GLY A O 1
ATOM 596 N N . ARG A 1 73 ? -4.766 -3.730 -23.696 1.00 82.38 73 ARG A N 1
ATOM 597 C CA . ARG A 1 73 ? -3.651 -3.390 -24.586 1.00 82.38 73 ARG A CA 1
ATOM 598 C C . ARG A 1 73 ? -2.317 -3.686 -23.910 1.00 82.38 73 ARG A C 1
ATOM 600 O O . ARG A 1 73 ? -2.120 -3.384 -22.732 1.00 82.38 73 ARG A O 1
ATOM 607 N N . THR A 1 74 ? -1.402 -4.246 -24.691 1.00 85.38 74 THR A N 1
ATOM 608 C CA . THR A 1 74 ? -0.001 -4.400 -24.301 1.00 85.38 74 THR A CA 1
ATOM 609 C C . THR A 1 74 ? 0.763 -3.192 -24.826 1.00 85.38 74 THR A C 1
ATOM 611 O O . THR A 1 74 ? 0.635 -2.847 -26.000 1.00 85.38 74 THR A O 1
ATOM 614 N N . VAL A 1 75 ? 1.493 -2.517 -23.947 1.00 84.25 75 VAL A N 1
ATOM 615 C CA . VAL A 1 75 ? 2.284 -1.327 -24.252 1.00 84.25 75 VAL A CA 1
ATOM 616 C C . VAL A 1 75 ? 3.715 -1.603 -23.829 1.00 84.25 75 VAL A C 1
ATOM 618 O O . VAL A 1 75 ? 3.966 -2.065 -22.716 1.00 84.25 75 VAL A O 1
ATOM 621 N N . GLN A 1 76 ? 4.655 -1.316 -24.719 1.00 82.50 76 GLN A N 1
ATOM 622 C CA . GLN A 1 76 ? 6.061 -1.493 -24.411 1.00 82.50 76 GLN A CA 1
ATOM 623 C C . GLN A 1 76 ? 6.498 -0.483 -23.344 1.00 82.50 76 GLN A C 1
ATOM 625 O O . GLN A 1 76 ? 6.120 0.692 -23.385 1.00 82.50 76 GLN A O 1
ATOM 630 N N . GLY A 1 77 ? 7.272 -0.951 -22.367 1.00 75.19 77 GLY A N 1
ATOM 631 C CA . GLY A 1 77 ? 7.821 -0.112 -21.311 1.00 75.19 77 GLY A CA 1
ATOM 632 C C . GLY A 1 77 ? 8.702 1.015 -21.841 1.00 75.19 77 GLY A C 1
ATOM 633 O O . GLY A 1 77 ? 9.180 0.988 -22.974 1.00 75.19 77 GLY A O 1
ATOM 634 N N . PHE A 1 78 ? 8.940 2.016 -20.991 1.00 70.12 78 PHE A N 1
ATOM 635 C CA . PHE A 1 78 ? 9.770 3.161 -21.356 1.00 70.12 78 PHE A CA 1
ATOM 636 C C . PHE A 1 78 ? 11.175 2.704 -21.791 1.00 70.12 78 PHE A C 1
ATOM 638 O O . PHE A 1 78 ? 11.870 2.052 -21.001 1.00 70.12 78 PHE A O 1
ATOM 645 N N . PRO A 1 79 ? 11.635 3.067 -23.004 1.00 63.38 79 PRO A N 1
ATOM 646 C CA . PRO A 1 79 ? 12.977 2.735 -23.454 1.00 63.38 79 PRO A CA 1
ATOM 647 C C . PRO A 1 79 ? 13.985 3.595 -22.686 1.00 63.38 79 PRO A C 1
ATOM 649 O O . PRO A 1 79 ? 14.232 4.757 -23.008 1.00 63.38 79 PRO A O 1
ATOM 652 N N . SER A 1 80 ? 14.567 3.041 -21.624 1.00 59.72 80 SER A N 1
ATOM 653 C CA . SER A 1 80 ? 15.647 3.710 -20.903 1.00 59.72 80 SER A CA 1
ATOM 654 C C . SER A 1 80 ? 16.963 3.536 -21.657 1.00 59.72 80 SER A C 1
ATOM 656 O O . SER A 1 80 ? 17.337 2.420 -22.019 1.00 59.72 80 SER A O 1
ATOM 658 N N . LYS A 1 81 ? 17.731 4.623 -21.824 1.00 57.25 81 LYS A N 1
ATOM 659 C CA . LYS A 1 81 ? 19.105 4.570 -22.365 1.00 57.25 81 LYS A CA 1
ATOM 660 C C . LYS A 1 81 ? 20.009 3.624 -21.556 1.00 57.25 81 LYS A C 1
ATOM 662 O O . LYS A 1 81 ? 20.944 3.058 -22.113 1.00 57.25 81 LYS A O 1
ATOM 667 N N . ALA A 1 82 ? 19.698 3.411 -20.273 1.00 58.59 82 ALA A N 1
ATOM 668 C CA . ALA A 1 82 ? 20.397 2.477 -19.389 1.00 58.59 82 ALA A CA 1
ATOM 669 C C . ALA A 1 82 ? 20.068 0.992 -19.656 1.00 58.59 82 ALA A C 1
ATOM 671 O O . ALA A 1 82 ? 20.764 0.111 -19.155 1.00 58.59 82 ALA A O 1
ATOM 672 N N . LEU A 1 83 ? 19.023 0.703 -20.441 1.00 61.44 83 LEU A N 1
ATOM 673 C CA . LEU A 1 83 ? 18.552 -0.645 -20.781 1.00 61.44 83 LEU A CA 1
ATOM 674 C C . LEU A 1 83 ? 18.884 -1.054 -22.226 1.00 61.44 83 LEU A C 1
ATOM 676 O O . LEU A 1 83 ? 18.325 -2.018 -22.730 1.00 61.44 83 LEU A O 1
ATOM 680 N N . LYS A 1 84 ? 19.822 -0.368 -22.894 1.00 55.25 84 LYS A N 1
ATOM 681 C CA . LYS A 1 84 ? 20.140 -0.558 -24.326 1.00 55.25 84 LYS A CA 1
ATOM 682 C C . LYS A 1 84 ? 20.448 -2.014 -24.745 1.00 55.25 84 LYS A C 1
ATOM 684 O O . LYS A 1 84 ? 20.266 -2.347 -25.908 1.00 55.25 84 LYS A O 1
ATOM 689 N N . HIS A 1 85 ? 20.879 -2.867 -23.810 1.00 57.66 85 HIS A N 1
ATOM 690 C CA . HIS A 1 85 ? 21.134 -4.304 -24.009 1.00 57.66 85 HIS A CA 1
ATOM 691 C C . HIS A 1 85 ? 20.293 -5.210 -23.087 1.00 57.66 85 HIS A C 1
ATOM 693 O O . HIS A 1 85 ? 20.708 -6.322 -22.773 1.00 57.66 85 HIS A O 1
ATOM 699 N N . ARG A 1 86 ? 19.150 -4.731 -22.586 1.00 62.78 86 ARG A N 1
ATOM 700 C CA . ARG A 1 86 ? 18.274 -5.474 -21.665 1.00 62.78 86 ARG A CA 1
ATOM 701 C C . ARG A 1 86 ? 16.878 -5.642 -22.246 1.00 62.78 86 ARG A C 1
ATOM 703 O O . ARG A 1 86 ? 16.476 -4.913 -23.151 1.00 62.78 86 ARG A O 1
ATOM 710 N N . ILE A 1 87 ? 16.154 -6.618 -21.708 1.00 62.44 87 ILE A N 1
ATOM 711 C CA . ILE A 1 87 ? 14.800 -6.962 -22.141 1.00 62.44 87 ILE A CA 1
ATOM 712 C C . ILE A 1 87 ? 13.885 -5.764 -21.878 1.00 62.44 87 ILE A C 1
ATOM 714 O O . ILE A 1 87 ? 13.802 -5.259 -20.757 1.00 62.44 87 ILE A O 1
ATOM 718 N N . SER A 1 88 ? 13.207 -5.300 -22.926 1.00 65.19 88 SER A N 1
ATOM 719 C CA . SER A 1 88 ? 12.127 -4.332 -22.777 1.00 65.19 88 SER A CA 1
ATOM 720 C C . SER A 1 88 ? 10.889 -5.079 -22.292 1.00 65.19 88 SER A C 1
ATOM 722 O O . SER A 1 88 ? 10.444 -6.020 -22.946 1.00 65.19 88 SER A O 1
ATOM 724 N N . TYR A 1 89 ? 10.367 -4.705 -21.124 1.00 70.62 89 TYR A N 1
ATOM 725 C CA . TYR A 1 89 ? 9.167 -5.336 -20.581 1.00 70.62 89 TYR A CA 1
ATOM 726 C C . TYR A 1 89 ? 7.928 -4.792 -21.271 1.00 70.62 89 TYR A C 1
ATOM 728 O O . TYR A 1 89 ? 7.697 -3.582 -21.309 1.00 70.62 89 TYR A O 1
ATOM 736 N N . ASP A 1 90 ? 7.110 -5.712 -21.756 1.00 80.19 90 ASP A N 1
ATOM 737 C CA . ASP A 1 90 ? 5.772 -5.421 -22.226 1.00 80.19 90 ASP A CA 1
ATOM 738 C C . ASP A 1 90 ? 4.826 -5.324 -21.027 1.00 80.19 90 ASP A C 1
ATOM 740 O O . ASP A 1 90 ? 4.609 -6.290 -20.290 1.00 80.19 90 ASP A O 1
ATOM 744 N N . TYR A 1 91 ? 4.259 -4.140 -20.818 1.00 80.62 91 TYR A N 1
ATOM 745 C CA . TYR A 1 91 ? 3.302 -3.883 -19.752 1.00 80.62 91 TYR A CA 1
ATOM 746 C C . TYR A 1 91 ? 1.884 -3.999 -20.293 1.00 80.62 91 TYR A C 1
ATOM 748 O O . TYR A 1 91 ? 1.504 -3.356 -21.271 1.00 80.62 91 TYR A O 1
ATOM 756 N N . ARG A 1 92 ? 1.061 -4.801 -19.623 1.00 84.44 92 ARG A N 1
ATOM 757 C CA . ARG A 1 92 ? -0.372 -4.870 -19.913 1.00 84.44 92 ARG A CA 1
ATOM 758 C C . ARG A 1 92 ? -1.112 -3.856 -19.067 1.00 84.44 92 ARG A C 1
ATOM 760 O O . ARG A 1 92 ? -1.016 -3.881 -17.842 1.00 84.44 92 ARG A O 1
ATOM 767 N N . ILE A 1 93 ? -1.862 -2.981 -19.727 1.00 85.75 93 ILE A N 1
ATOM 768 C CA . ILE A 1 93 ? -2.620 -1.922 -19.066 1.00 85.75 93 ILE A CA 1
ATOM 769 C C . ILE A 1 93 ? -4.102 -2.282 -19.138 1.00 85.75 93 ILE A C 1
ATOM 771 O O . ILE A 1 93 ? -4.740 -2.158 -20.183 1.00 85.75 93 ILE A O 1
ATOM 775 N N . ASN A 1 94 ? -4.645 -2.731 -18.007 1.00 89.94 94 ASN A N 1
ATOM 776 C CA . ASN A 1 94 ? -6.038 -3.171 -17.880 1.00 89.94 94 ASN A CA 1
ATOM 777 C C . ASN A 1 94 ? -6.782 -2.509 -16.703 1.00 89.94 94 ASN A C 1
ATOM 779 O O . ASN A 1 94 ? -7.841 -2.975 -16.288 1.00 89.94 94 ASN A O 1
ATOM 783 N N . GLY A 1 95 ? -6.252 -1.391 -16.193 1.00 88.69 95 GLY A N 1
ATOM 784 C CA . GLY A 1 95 ? -6.743 -0.747 -14.972 1.00 88.69 95 GLY A CA 1
ATOM 785 C C . GLY A 1 95 ? -8.225 -0.361 -15.009 1.00 88.69 95 GLY A C 1
ATOM 786 O O . GLY A 1 95 ? -8.909 -0.501 -14.002 1.00 88.69 95 GLY A O 1
ATOM 787 N N . TYR A 1 96 ? -8.755 0.047 -16.169 1.00 89.75 96 TYR A N 1
ATOM 788 C CA . TYR A 1 96 ? -10.183 0.367 -16.306 1.00 89.75 96 TYR A CA 1
ATOM 789 C C . TYR A 1 96 ? -11.077 -0.866 -16.109 1.00 89.75 96 TYR A C 1
ATOM 791 O O . TYR A 1 96 ? -12.070 -0.807 -15.391 1.00 89.75 96 TYR A O 1
ATOM 799 N N . VAL A 1 97 ? -10.692 -2.006 -16.689 1.00 89.69 97 VAL A N 1
ATOM 800 C CA . VAL A 1 97 ? -11.419 -3.272 -16.516 1.00 89.69 97 VAL A CA 1
ATOM 801 C C . VAL A 1 97 ? -11.320 -3.739 -15.067 1.00 89.69 97 VAL A C 1
ATOM 803 O O . VAL A 1 97 ? -12.333 -4.107 -14.478 1.00 89.69 97 VAL A O 1
ATOM 806 N N . ASN A 1 98 ? -10.128 -3.661 -14.469 1.00 92.25 98 ASN A N 1
ATOM 807 C CA . ASN A 1 98 ? -9.918 -4.026 -13.069 1.00 92.25 98 ASN A CA 1
ATOM 808 C C . ASN A 1 98 ? -10.796 -3.180 -12.123 1.00 92.25 98 ASN A C 1
ATOM 810 O O . ASN A 1 98 ? -11.461 -3.717 -11.234 1.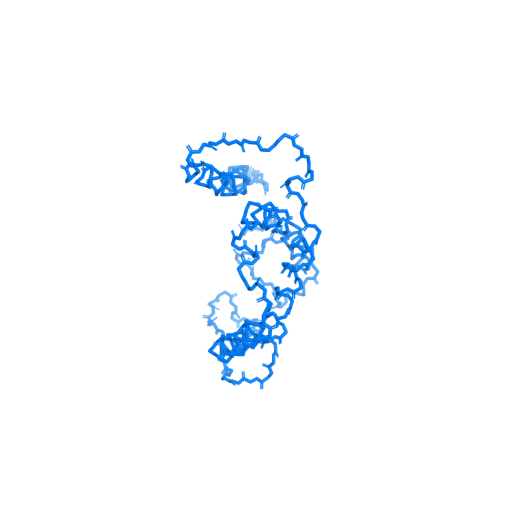00 92.25 98 ASN A O 1
ATOM 814 N N . LEU A 1 99 ? -10.888 -1.869 -12.378 1.00 92.06 99 LEU A N 1
ATOM 815 C CA . LEU A 1 99 ? -11.763 -0.962 -11.636 1.00 92.06 99 LEU A CA 1
ATOM 816 C C . LEU A 1 99 ? -13.240 -1.351 -11.771 1.00 92.06 99 LEU A C 1
ATOM 818 O O . LEU A 1 99 ? -13.922 -1.460 -10.755 1.00 92.06 99 LEU A O 1
ATOM 822 N N . LEU A 1 100 ? -13.730 -1.581 -12.995 1.00 94.06 100 LEU A N 1
ATOM 823 C CA . LEU A 1 100 ? -15.129 -1.954 -13.230 1.00 94.06 100 LEU A CA 1
ATOM 824 C C . LEU A 1 100 ? -15.490 -3.284 -12.565 1.00 94.06 100 LEU A C 1
ATOM 826 O O . LEU A 1 100 ? -16.527 -3.376 -11.913 1.00 94.06 100 LEU A O 1
ATOM 830 N N . VAL A 1 101 ? -14.628 -4.296 -12.687 1.00 93.44 101 VAL A N 1
ATOM 831 C CA . VAL A 1 101 ? -14.833 -5.608 -12.055 1.00 93.44 101 VAL A CA 1
ATOM 832 C C . VAL A 1 101 ? -14.850 -5.467 -10.537 1.00 93.44 101 VAL A C 1
ATOM 834 O O . VAL A 1 101 ? -15.764 -5.960 -9.881 1.00 93.44 101 VAL A O 1
ATOM 837 N N . THR A 1 102 ? -13.886 -4.741 -9.970 1.00 93.12 102 THR A N 1
ATOM 838 C CA . THR A 1 102 ? -13.822 -4.508 -8.524 1.00 93.12 102 THR A CA 1
ATOM 839 C C . THR A 1 102 ? -15.060 -3.753 -8.028 1.00 93.12 102 THR A C 1
ATOM 841 O O . THR A 1 102 ? -15.666 -4.154 -7.034 1.00 93.12 102 THR A O 1
ATOM 844 N N . ALA A 1 103 ? -15.488 -2.704 -8.738 1.00 93.19 103 ALA A N 1
ATOM 845 C CA . ALA A 1 103 ? -16.692 -1.944 -8.407 1.00 93.19 103 ALA A CA 1
ATOM 846 C C . ALA A 1 103 ? -17.962 -2.804 -8.497 1.00 93.19 103 ALA A C 1
ATOM 848 O O . ALA A 1 103 ? -18.801 -2.737 -7.602 1.00 93.19 103 ALA A O 1
ATOM 849 N N . ALA A 1 104 ? -18.084 -3.652 -9.523 1.00 94.50 104 ALA A N 1
ATOM 850 C CA . ALA A 1 104 ? -19.204 -4.576 -9.672 1.00 94.50 104 ALA A CA 1
ATOM 851 C C . ALA A 1 104 ? -19.251 -5.608 -8.534 1.00 94.50 104 ALA A C 1
ATOM 853 O O . ALA A 1 104 ? -20.323 -5.861 -7.987 1.00 94.50 104 ALA A O 1
ATOM 854 N N . VAL A 1 105 ? -18.101 -6.153 -8.121 1.00 92.50 105 VAL A N 1
ATOM 855 C CA . VAL A 1 105 ? -18.012 -7.090 -6.988 1.00 92.50 105 VAL A CA 1
ATOM 856 C C . VAL A 1 105 ? -18.438 -6.416 -5.683 1.00 92.50 105 VAL A C 1
ATOM 858 O O . VAL A 1 105 ? -19.277 -6.958 -4.964 1.00 92.50 105 VAL A O 1
ATOM 861 N N . PHE A 1 106 ? -17.921 -5.222 -5.378 1.00 90.88 106 PHE A N 1
ATOM 862 C CA . PHE A 1 106 ? -18.324 -4.493 -4.170 1.00 90.88 106 PHE A CA 1
ATOM 863 C C . PHE A 1 106 ? -19.784 -4.031 -4.212 1.00 90.88 106 PHE A C 1
ATOM 865 O O . PHE A 1 106 ? -20.465 -4.094 -3.190 1.00 90.88 106 PHE A O 1
ATOM 872 N N . GLY A 1 107 ? -20.285 -3.617 -5.378 1.00 91.56 107 GLY A N 1
ATOM 873 C CA . GLY A 1 107 ? -21.693 -3.275 -5.576 1.00 91.56 107 GLY A CA 1
ATOM 874 C C . GLY A 1 107 ? -22.613 -4.480 -5.378 1.00 91.56 107 GLY A C 1
ATOM 875 O O . GLY A 1 107 ? -23.618 -4.379 -4.677 1.00 91.56 107 GLY A O 1
ATOM 876 N N . GLY A 1 108 ? -22.230 -5.645 -5.908 1.00 92.06 108 GLY A N 1
ATOM 877 C CA . GLY A 1 108 ? -22.935 -6.905 -5.680 1.00 92.06 108 GLY A CA 1
ATOM 878 C C . GLY A 1 108 ? -22.948 -7.290 -4.202 1.00 92.06 108 GLY A C 1
ATOM 879 O O . GLY A 1 108 ? -24.008 -7.567 -3.650 1.00 92.06 108 GLY A O 1
ATOM 880 N N . LEU A 1 109 ? -21.799 -7.223 -3.524 1.00 89.75 109 LEU A N 1
ATOM 881 C CA . LEU A 1 109 ? -21.706 -7.471 -2.080 1.00 89.75 109 LEU A CA 1
ATOM 882 C C . LEU A 1 109 ? -22.604 -6.523 -1.270 1.00 89.75 109 LEU A C 1
ATOM 884 O O . LEU A 1 109 ? -23.268 -6.973 -0.337 1.00 89.75 109 LEU A O 1
ATOM 888 N N . ALA A 1 110 ? -22.670 -5.242 -1.642 1.00 89.81 110 ALA A N 1
ATOM 889 C CA . ALA A 1 110 ? -23.574 -4.283 -1.009 1.00 89.81 110 ALA A CA 1
ATOM 890 C C . ALA A 1 110 ? -25.051 -4.664 -1.209 1.00 89.81 110 ALA A C 1
ATOM 892 O O . ALA A 1 110 ? -25.835 -4.565 -0.266 1.00 89.81 110 ALA A O 1
ATOM 893 N N . TRP A 1 111 ? -25.425 -5.141 -2.401 1.00 91.31 111 TRP A N 1
ATOM 894 C CA . TRP A 1 111 ? -26.790 -5.588 -2.694 1.00 91.31 111 TRP A CA 1
ATOM 895 C C . TRP A 1 111 ? -27.187 -6.844 -1.903 1.00 91.31 111 TRP A C 1
ATOM 897 O O . TRP A 1 111 ? -28.309 -6.932 -1.414 1.00 91.31 111 TRP A O 1
ATOM 907 N N . TYR A 1 112 ? -26.242 -7.761 -1.666 1.00 90.38 112 TYR A N 1
ATOM 908 C CA . TYR A 1 112 ? -26.414 -8.912 -0.765 1.00 90.38 112 TYR A CA 1
ATOM 909 C C . TYR A 1 112 ? -26.428 -8.540 0.733 1.00 90.38 112 TYR A C 1
ATOM 911 O O . TYR A 1 112 ? -26.490 -9.422 1.590 1.00 90.38 112 TYR A O 1
ATOM 919 N N . GLY A 1 113 ? -26.356 -7.250 1.076 1.00 84.69 113 GLY A N 1
ATOM 920 C CA . GLY A 1 113 ? -26.380 -6.772 2.458 1.00 84.69 113 GLY A CA 1
ATOM 921 C C . GLY A 1 113 ? -25.047 -6.916 3.199 1.00 84.69 113 GLY A C 1
ATOM 922 O O . GLY A 1 113 ? -24.999 -6.728 4.416 1.00 84.69 113 GLY A O 1
ATOM 923 N N . PHE A 1 114 ? -23.947 -7.225 2.503 1.00 84.25 114 PHE A N 1
ATOM 924 C CA . PHE A 1 114 ? -22.628 -7.250 3.127 1.00 84.25 114 PHE A CA 1
ATOM 925 C C . PHE A 1 114 ? -22.181 -5.816 3.464 1.00 84.25 114 PHE A C 1
ATOM 927 O O . PHE A 1 114 ? -22.239 -4.934 2.602 1.00 84.25 114 PHE A O 1
ATOM 934 N N . PRO A 1 115 ? -21.695 -5.537 4.689 1.00 83.31 115 PRO A N 1
ATOM 935 C CA . PRO A 1 115 ? -21.322 -4.184 5.074 1.00 83.31 115 PRO A CA 1
ATOM 936 C C . PRO A 1 115 ? -19.974 -3.795 4.452 1.00 83.31 115 PRO A C 1
ATOM 938 O O . PRO A 1 115 ? -18.922 -3.879 5.079 1.00 83.31 115 PRO A O 1
ATOM 941 N N . VAL A 1 116 ? -19.999 -3.299 3.214 1.00 80.19 116 VAL A N 1
ATOM 942 C CA . VAL A 1 116 ? -18.804 -2.849 2.470 1.00 80.19 116 VAL A CA 1
ATOM 943 C C . VAL A 1 116 ? -18.034 -1.732 3.200 1.00 80.19 116 VAL A C 1
ATOM 945 O O . VAL A 1 116 ? -16.839 -1.552 2.994 1.00 80.19 116 VAL A O 1
ATOM 948 N N . ALA A 1 117 ? -18.683 -1.034 4.136 1.00 83.44 117 ALA A N 1
ATOM 949 C CA . ALA A 1 117 ? -18.075 -0.015 4.990 1.00 83.44 117 ALA A CA 1
ATOM 950 C C . ALA A 1 117 ? -17.237 -0.566 6.170 1.00 83.44 117 ALA A C 1
ATOM 952 O O . ALA A 1 117 ? -16.759 0.229 6.982 1.00 83.44 117 ALA A O 1
ATOM 953 N N . ILE A 1 118 ? -17.037 -1.887 6.306 1.00 83.25 118 ILE A N 1
ATOM 954 C CA . ILE A 1 118 ? -16.177 -2.472 7.360 1.00 83.25 118 ILE A CA 1
ATOM 955 C C . ILE A 1 118 ? -14.777 -1.824 7.403 1.00 83.25 118 ILE A C 1
ATOM 957 O O . ILE A 1 118 ? -14.370 -1.419 8.494 1.00 83.25 118 ILE A O 1
ATOM 961 N N . PRO A 1 119 ? -14.037 -1.668 6.281 1.00 82.25 119 PRO A N 1
ATOM 962 C CA . PRO A 1 119 ? -12.693 -1.090 6.320 1.00 82.25 119 PRO A CA 1
ATOM 963 C C . PRO A 1 119 ? -12.696 0.362 6.807 1.00 82.25 119 PRO A C 1
ATOM 965 O O . PRO A 1 119 ? -11.772 0.780 7.494 1.00 82.25 119 PRO A O 1
ATOM 968 N N . TYR A 1 120 ? -13.760 1.114 6.505 1.00 83.94 120 TYR A N 1
ATOM 969 C CA . TYR A 1 120 ? -13.937 2.485 6.982 1.00 83.94 120 TYR A CA 1
ATOM 970 C C . TYR A 1 120 ? -14.222 2.533 8.490 1.00 83.94 120 TYR A C 1
ATOM 972 O O . TYR A 1 120 ? -13.625 3.327 9.212 1.00 83.94 120 TYR A O 1
ATOM 980 N N . ARG A 1 121 ? -15.083 1.640 8.996 1.00 84.94 121 ARG A N 1
ATOM 981 C CA . ARG A 1 121 ? -15.384 1.539 10.438 1.00 84.94 121 ARG A CA 1
ATOM 982 C C . ARG A 1 121 ? -14.161 1.147 11.270 1.00 84.94 121 ARG A C 1
ATOM 984 O O . ARG A 1 121 ? -14.033 1.580 12.409 1.00 84.94 121 ARG A O 1
ATOM 991 N N . HIS A 1 122 ? -13.265 0.355 10.690 1.00 86.44 122 HIS A N 1
ATOM 992 C CA . HIS A 1 122 ? -12.062 -0.167 11.336 1.00 86.44 122 HIS A CA 1
ATOM 993 C C . HIS A 1 122 ? -10.775 0.408 10.724 1.00 86.44 122 HIS A C 1
ATOM 995 O O . HIS A 1 122 ? -9.751 -0.271 10.633 1.00 86.44 122 HIS A O 1
ATOM 1001 N N . ILE A 1 123 ? -10.812 1.679 10.318 1.00 87.19 123 ILE A N 1
ATOM 1002 C CA . ILE A 1 123 ? -9.714 2.329 9.593 1.00 87.19 123 ILE A CA 1
ATOM 1003 C C . ILE A 1 123 ? -8.393 2.347 10.376 1.00 87.19 123 ILE A C 1
ATOM 1005 O O . ILE A 1 123 ? -7.330 2.200 9.783 1.00 87.19 123 ILE A O 1
ATOM 1009 N N . PHE A 1 124 ? -8.443 2.435 11.709 1.00 87.75 124 PHE A N 1
ATOM 1010 C CA . PHE A 1 124 ? -7.246 2.347 12.549 1.00 87.75 124 PHE A CA 1
ATOM 1011 C C . PHE A 1 124 ? -6.562 0.980 12.445 1.00 87.75 124 PHE A C 1
ATOM 1013 O O . PHE A 1 124 ? -5.356 0.892 12.242 1.00 87.75 124 PHE A O 1
ATOM 1020 N N . GLN A 1 125 ? -7.341 -0.099 12.535 1.00 89.06 125 GLN A N 1
ATOM 1021 C CA . GLN A 1 125 ? -6.838 -1.472 12.437 1.00 89.06 125 GLN A CA 1
ATOM 1022 C C . GLN A 1 125 ? -6.342 -1.774 11.020 1.00 89.06 125 GLN A C 1
ATOM 1024 O O . GLN A 1 125 ? -5.351 -2.485 10.840 1.00 89.06 125 GLN A O 1
ATOM 1029 N N . LEU A 1 126 ? -6.987 -1.187 10.007 1.00 89.88 126 LEU A N 1
ATOM 1030 C CA . LEU A 1 126 ? -6.512 -1.229 8.627 1.00 89.88 126 LEU A CA 1
ATOM 1031 C C . LEU A 1 126 ? -5.170 -0.500 8.468 1.00 89.88 126 LEU A C 1
ATOM 1033 O O . LEU A 1 126 ? -4.279 -1.025 7.808 1.00 89.88 126 LEU A O 1
ATOM 1037 N N . LEU A 1 127 ? -4.997 0.663 9.105 1.00 90.81 127 LEU A N 1
ATOM 1038 C CA . LEU A 1 127 ? -3.745 1.422 9.088 1.00 90.81 127 LEU A CA 1
ATOM 1039 C C . LEU A 1 127 ? -2.598 0.633 9.737 1.00 90.81 127 L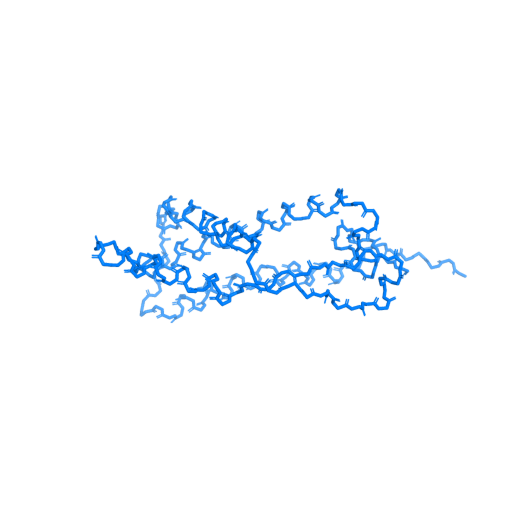EU A C 1
ATOM 1041 O O . LEU A 1 127 ? -1.520 0.542 9.156 1.00 90.81 127 LEU A O 1
ATOM 1045 N N . VAL A 1 128 ? -2.842 -0.007 10.887 1.00 90.81 128 VAL A N 1
ATOM 1046 C CA . VAL A 1 128 ? -1.876 -0.913 11.541 1.00 90.81 128 VAL A CA 1
ATOM 1047 C C . VAL A 1 128 ? -1.540 -2.107 10.642 1.00 90.81 128 VAL A C 1
ATOM 1049 O O . VAL A 1 128 ? -0.370 -2.453 10.472 1.00 90.81 128 VAL A O 1
ATOM 1052 N N . THR A 1 129 ? -2.550 -2.715 10.018 1.00 91.69 129 THR A N 1
ATOM 1053 C CA . THR A 1 129 ? -2.360 -3.832 9.079 1.00 91.69 129 THR A CA 1
ATOM 1054 C C . THR A 1 129 ? -1.515 -3.412 7.874 1.00 91.69 129 THR A C 1
ATOM 1056 O O . THR A 1 129 ? -0.575 -4.109 7.509 1.00 91.69 129 THR A O 1
ATOM 1059 N N . ALA A 1 130 ? -1.788 -2.256 7.269 1.00 91.88 130 ALA A N 1
ATOM 1060 C CA . ALA A 1 130 ? -1.018 -1.757 6.133 1.00 91.88 130 ALA A CA 1
ATOM 1061 C C . ALA A 1 130 ? 0.425 -1.396 6.529 1.00 91.88 130 ALA A C 1
ATOM 1063 O O . ALA A 1 130 ? 1.367 -1.762 5.825 1.00 91.88 130 ALA A O 1
ATOM 1064 N N . ALA A 1 131 ? 0.607 -0.741 7.681 1.00 91.88 131 ALA A N 1
ATOM 1065 C CA . ALA A 1 131 ? 1.919 -0.365 8.208 1.00 91.88 131 ALA A CA 1
ATOM 1066 C C . ALA A 1 131 ? 2.798 -1.579 8.544 1.00 91.88 131 ALA A C 1
ATOM 1068 O O . ALA A 1 131 ? 4.017 -1.495 8.437 1.00 91.88 131 ALA A O 1
ATOM 1069 N N . THR A 1 132 ? 2.195 -2.709 8.922 1.00 91.44 132 THR A N 1
ATOM 1070 C CA . THR A 1 132 ? 2.908 -3.973 9.174 1.00 91.44 132 THR A CA 1
ATOM 1071 C C . THR A 1 132 ? 3.106 -4.796 7.903 1.00 91.44 132 THR A C 1
ATOM 1073 O O . THR A 1 132 ? 4.158 -5.406 7.723 1.00 91.44 132 THR A O 1
ATOM 1076 N N . PHE A 1 133 ? 2.146 -4.789 6.980 1.00 92.50 133 PHE A N 1
ATOM 1077 C CA . PHE A 1 133 ? 2.245 -5.539 5.731 1.00 92.50 133 PHE A CA 1
ATOM 1078 C C . PHE A 1 133 ? 3.269 -4.939 4.755 1.00 92.50 133 PHE A C 1
ATOM 1080 O O . PHE A 1 133 ? 4.002 -5.679 4.101 1.00 92.50 133 PHE A O 1
ATOM 1087 N N . ALA A 1 134 ? 3.365 -3.609 4.675 1.00 92.25 134 ALA A N 1
ATOM 1088 C CA . ALA A 1 134 ? 4.306 -2.917 3.794 1.00 92.25 134 ALA A CA 1
ATOM 1089 C C . ALA A 1 134 ? 5.786 -3.329 3.996 1.00 92.25 134 ALA A C 1
ATOM 1091 O O . ALA A 1 134 ? 6.414 -3.696 3.000 1.00 92.25 134 ALA A O 1
ATOM 1092 N N . PRO A 1 135 ? 6.363 -3.344 5.222 1.00 91.62 135 PRO A N 1
ATOM 1093 C CA . PRO A 1 135 ? 7.722 -3.841 5.453 1.00 91.62 135 PRO A CA 1
ATOM 1094 C C . PRO A 1 135 ? 7.896 -5.301 5.042 1.00 91.62 135 PRO A C 1
ATOM 1096 O O . PRO A 1 135 ? 8.917 -5.651 4.457 1.00 91.62 135 PRO A O 1
ATOM 1099 N N . VAL A 1 136 ? 6.907 -6.153 5.331 1.00 92.81 136 VAL A N 1
ATOM 1100 C CA . VAL A 1 136 ? 6.956 -7.583 4.987 1.00 92.81 136 VAL A CA 1
ATOM 1101 C C . VAL A 1 136 ? 7.002 -7.763 3.471 1.00 92.81 136 VAL A C 1
ATOM 1103 O O . VAL A 1 136 ? 7.846 -8.500 2.959 1.00 92.81 136 VAL A O 1
ATOM 1106 N N . LEU A 1 137 ? 6.149 -7.043 2.739 1.00 91.38 137 LEU A N 1
ATOM 1107 C CA . LEU A 1 137 ? 6.153 -7.056 1.281 1.00 91.38 137 LEU A CA 1
ATOM 1108 C C . LEU A 1 137 ? 7.454 -6.470 0.715 1.00 91.38 137 LEU A C 1
ATOM 1110 O O . LEU A 1 137 ? 8.013 -7.029 -0.226 1.00 91.38 137 LEU A O 1
ATOM 1114 N N . ALA A 1 138 ? 7.968 -5.384 1.293 1.00 89.62 138 ALA A N 1
ATOM 1115 C CA . ALA A 1 138 ? 9.239 -4.791 0.886 1.00 89.62 138 ALA A CA 1
ATOM 1116 C C . ALA A 1 138 ? 10.410 -5.767 1.075 1.00 89.62 138 ALA A C 1
ATOM 1118 O O . ALA A 1 138 ? 11.231 -5.913 0.171 1.00 89.62 138 ALA A O 1
ATOM 1119 N N . LEU A 1 139 ? 10.456 -6.488 2.200 1.00 90.25 139 LEU A N 1
ATOM 1120 C CA . LEU A 1 139 ? 11.454 -7.527 2.453 1.00 90.25 139 LEU A CA 1
ATOM 1121 C C . LEU A 1 139 ? 11.332 -8.671 1.441 1.00 90.25 139 LEU A C 1
ATOM 1123 O O . LEU A 1 139 ? 12.332 -9.099 0.868 1.00 90.25 139 LEU A O 1
ATOM 1127 N N . PHE A 1 140 ? 10.111 -9.132 1.168 1.00 90.44 140 PHE A N 1
ATOM 1128 C CA . PHE A 1 140 ? 9.863 -10.153 0.152 1.00 90.44 140 PHE A CA 1
ATOM 1129 C C . PHE A 1 140 ? 10.358 -9.713 -1.237 1.00 90.44 140 PHE A C 1
ATOM 1131 O O . PHE A 1 140 ? 11.048 -10.470 -1.924 1.00 90.44 140 PHE A O 1
ATOM 1138 N N . LEU A 1 141 ? 10.066 -8.473 -1.638 1.00 87.06 141 LEU A N 1
ATOM 1139 C CA . LEU A 1 141 ? 10.527 -7.901 -2.905 1.00 87.06 141 LEU A CA 1
ATOM 1140 C C . LEU A 1 141 ? 12.046 -7.706 -2.942 1.00 87.06 141 LEU A C 1
ATOM 1142 O O . LEU A 1 141 ? 12.653 -7.939 -3.986 1.00 87.06 141 LEU A O 1
ATOM 1146 N N . TYR A 1 142 ? 12.667 -7.339 -1.819 1.00 84.75 142 TYR A N 1
ATOM 1147 C CA . TYR A 1 142 ? 14.120 -7.242 -1.691 1.00 84.75 142 TYR A CA 1
ATOM 1148 C C . TYR A 1 142 ? 14.790 -8.600 -1.928 1.00 84.75 142 TYR A C 1
ATOM 1150 O O . TYR A 1 142 ? 15.705 -8.715 -2.747 1.00 84.75 142 TYR A O 1
ATOM 1158 N N . VAL A 1 143 ? 14.284 -9.647 -1.271 1.00 87.12 143 VAL A N 1
ATOM 1159 C CA . VAL A 1 143 ? 14.771 -11.021 -1.445 1.00 87.12 143 VAL A CA 1
ATOM 1160 C C . VAL A 1 143 ? 14.581 -11.470 -2.895 1.00 87.12 143 VAL A C 1
ATOM 1162 O O . VAL A 1 143 ? 15.534 -11.928 -3.521 1.00 87.12 143 VAL A O 1
ATOM 1165 N N . LYS A 1 144 ? 13.390 -11.269 -3.472 1.00 85.38 144 LYS A N 1
ATOM 1166 C CA . LYS A 1 144 ? 13.110 -11.603 -4.878 1.00 85.38 144 LYS A CA 1
ATOM 1167 C C . LYS A 1 144 ? 14.037 -10.859 -5.848 1.00 85.38 144 LYS A C 1
ATOM 1169 O O . LYS A 1 144 ? 14.536 -11.462 -6.793 1.00 85.38 144 LYS A O 1
ATOM 1174 N N . GLY A 1 145 ? 14.281 -9.570 -5.616 1.00 78.38 145 GLY A N 1
ATOM 1175 C CA . GLY A 1 145 ? 15.173 -8.749 -6.437 1.00 78.38 145 GLY A CA 1
ATOM 1176 C C . GLY A 1 145 ? 16.625 -9.225 -6.387 1.00 78.38 145 GLY A C 1
ATOM 1177 O O . GLY A 1 145 ? 17.296 -9.247 -7.418 1.00 78.38 145 GLY A O 1
ATOM 1178 N N . ARG A 1 146 ? 17.090 -9.686 -5.220 1.00 77.38 146 ARG A N 1
ATOM 1179 C CA . ARG A 1 146 ? 18.444 -10.234 -5.040 1.00 77.38 146 ARG A CA 1
ATOM 1180 C C . ARG A 1 146 ? 18.696 -11.498 -5.868 1.00 77.38 146 ARG A C 1
ATOM 1182 O O . ARG A 1 146 ? 19.822 -11.710 -6.304 1.00 77.38 146 ARG A O 1
ATOM 1189 N N . TYR A 1 147 ? 17.664 -12.306 -6.103 1.00 80.12 147 TYR A N 1
ATOM 1190 C CA . TYR A 1 147 ? 17.744 -13.521 -6.922 1.00 80.12 147 TYR A CA 1
ATOM 1191 C C . TYR A 1 147 ? 17.416 -13.290 -8.411 1.00 80.12 147 TYR A C 1
ATOM 1193 O O . TYR A 1 147 ? 17.299 -14.250 -9.168 1.00 80.12 147 TYR A O 1
ATOM 1201 N N . SER A 1 148 ? 17.259 -12.037 -8.854 1.00 73.62 148 SER A N 1
ATOM 1202 C CA . SER A 1 148 ? 16.944 -11.711 -10.250 1.00 73.62 148 SER A CA 1
ATOM 1203 C C . SER A 1 148 ? 18.173 -11.826 -11.162 1.00 73.62 148 SER A C 1
ATOM 1205 O O . SER A 1 148 ? 19.257 -11.353 -10.814 1.00 73.62 148 SER A O 1
ATOM 1207 N N . THR A 1 149 ? 18.007 -12.406 -12.355 1.00 72.44 149 THR A N 1
ATOM 1208 C CA . THR A 1 149 ? 19.069 -12.545 -13.367 1.00 72.44 149 THR A CA 1
ATOM 1209 C C . THR A 1 149 ? 19.589 -11.182 -13.823 1.00 72.44 149 THR A C 1
ATOM 1211 O O . THR A 1 149 ? 18.834 -10.214 -13.909 1.00 72.44 149 THR A O 1
ATOM 1214 N N . TRP A 1 150 ? 20.876 -11.103 -14.178 1.00 65.06 150 TRP A N 1
ATOM 1215 C CA . TRP A 1 150 ? 21.526 -9.853 -14.584 1.00 65.06 150 TRP A CA 1
ATOM 1216 C C . TRP A 1 150 ? 20.773 -9.105 -15.689 1.00 65.06 150 TRP A C 1
ATOM 1218 O O . TRP A 1 150 ? 20.700 -7.890 -15.619 1.00 65.06 150 TRP A O 1
ATOM 1228 N N . GLU A 1 151 ? 20.141 -9.782 -16.646 1.00 67.00 151 GLU A N 1
ATOM 1229 C CA . GLU A 1 151 ? 19.364 -9.150 -17.729 1.00 67.00 151 GLU A CA 1
ATOM 1230 C C . GLU A 1 151 ? 18.116 -8.388 -17.249 1.00 67.00 151 GLU A C 1
ATOM 1232 O O . GLU A 1 151 ? 17.666 -7.459 -17.915 1.00 67.00 151 GLU A O 1
ATOM 1237 N N . HIS A 1 152 ? 17.587 -8.757 -16.080 1.00 68.44 152 HIS A N 1
ATOM 1238 C CA . HIS A 1 152 ? 16.366 -8.215 -15.473 1.00 68.44 152 HIS A CA 1
ATOM 1239 C C . HIS A 1 152 ? 16.656 -7.147 -14.400 1.00 68.44 152 HIS A C 1
ATOM 1241 O O . HIS A 1 152 ? 15.740 -6.596 -13.789 1.00 68.44 152 HIS A O 1
ATOM 1247 N N . GLN A 1 153 ? 17.931 -6.857 -14.127 1.00 66.69 153 GLN A N 1
ATOM 1248 C CA . GLN A 1 153 ? 18.326 -5.849 -13.139 1.00 66.69 153 GLN A CA 1
ATOM 1249 C C . GLN A 1 153 ? 18.295 -4.436 -13.751 1.00 66.69 153 GLN A C 1
ATOM 1251 O O . GLN A 1 153 ? 18.449 -4.264 -14.962 1.00 66.69 153 GLN A O 1
ATOM 1256 N N . PHE A 1 154 ? 18.124 -3.402 -12.925 1.00 65.50 154 PHE A N 1
ATOM 1257 C CA . PHE A 1 154 ? 18.271 -2.007 -13.349 1.00 65.50 154 PHE A CA 1
ATOM 1258 C C . PHE A 1 154 ? 19.657 -1.493 -12.914 1.00 65.50 154 PHE A C 1
ATOM 1260 O O . PHE A 1 154 ? 19.853 -1.234 -11.727 1.00 65.50 154 PHE A O 1
ATOM 1267 N N . PRO A 1 155 ? 20.640 -1.360 -13.827 1.00 59.62 155 PRO A N 1
ATOM 1268 C CA . PRO A 1 155 ? 22.032 -1.107 -13.451 1.00 59.62 155 PRO A CA 1
ATOM 1269 C C . PRO A 1 155 ? 22.277 0.206 -12.677 1.00 59.62 155 PRO A C 1
ATOM 1271 O O . PRO A 1 155 ? 23.044 0.159 -11.721 1.00 59.62 155 PRO A O 1
ATOM 1274 N N . PRO A 1 156 ? 21.626 1.350 -12.987 1.00 58.91 156 PRO A N 1
ATOM 1275 C CA . PRO A 1 156 ? 21.824 2.586 -12.224 1.00 58.91 156 PRO A CA 1
ATOM 1276 C C . PRO A 1 156 ? 21.080 2.635 -10.880 1.00 58.91 156 PRO A C 1
ATOM 1278 O O . PRO A 1 156 ? 21.167 3.636 -10.178 1.00 58.91 156 PRO A O 1
ATOM 1281 N N . GLY A 1 157 ? 20.309 1.604 -10.526 1.00 55.28 157 GLY A N 1
ATOM 1282 C CA . GLY A 1 157 ? 19.436 1.625 -9.351 1.00 55.28 157 GLY A CA 1
ATOM 1283 C C . GLY A 1 157 ? 19.125 0.227 -8.845 1.00 55.28 157 GLY A C 1
ATOM 1284 O O . GLY A 1 157 ? 17.967 -0.096 -8.588 1.00 55.28 157 GLY A O 1
ATOM 1285 N N . ASN A 1 158 ? 20.150 -0.621 -8.740 1.00 57.00 158 ASN A N 1
ATOM 1286 C CA . ASN A 1 158 ? 19.998 -1.961 -8.194 1.00 57.00 158 ASN A CA 1
ATOM 1287 C C . ASN A 1 158 ? 19.803 -1.864 -6.671 1.00 57.00 158 ASN A C 1
ATOM 1289 O O . ASN A 1 158 ? 20.750 -1.931 -5.892 1.00 57.00 158 ASN A O 1
ATOM 1293 N N . THR A 1 159 ? 18.557 -1.670 -6.246 1.00 53.91 159 THR A N 1
ATOM 1294 C CA . THR A 1 159 ? 18.149 -1.496 -4.840 1.00 53.91 159 THR A CA 1
ATOM 1295 C C . THR A 1 159 ? 18.398 -2.731 -3.967 1.00 53.91 159 THR A C 1
ATOM 1297 O O . THR A 1 159 ? 18.295 -2.649 -2.745 1.00 53.91 159 THR A O 1
ATOM 1300 N N . GLY A 1 160 ? 18.771 -3.871 -4.565 1.00 47.44 160 GLY A N 1
ATOM 1301 C CA . GLY A 1 160 ? 19.158 -5.095 -3.856 1.00 47.44 160 GLY A CA 1
ATOM 1302 C C . GLY A 1 160 ? 20.508 -5.008 -3.133 1.00 47.44 160 GLY A C 1
ATOM 1303 O O . GLY A 1 160 ? 20.808 -5.843 -2.275 1.00 47.44 160 GLY A O 1
ATOM 1304 N N . LEU A 1 161 ? 21.320 -3.994 -3.437 1.00 45.19 161 LEU A N 1
ATOM 1305 C CA . LEU A 1 161 ? 22.634 -3.812 -2.845 1.00 45.19 161 LEU A CA 1
ATOM 1306 C C . LEU A 1 161 ? 22.818 -2.332 -2.494 1.00 45.19 161 LEU A C 1
ATOM 1308 O O . LEU A 1 161 ? 22.949 -1.495 -3.379 1.00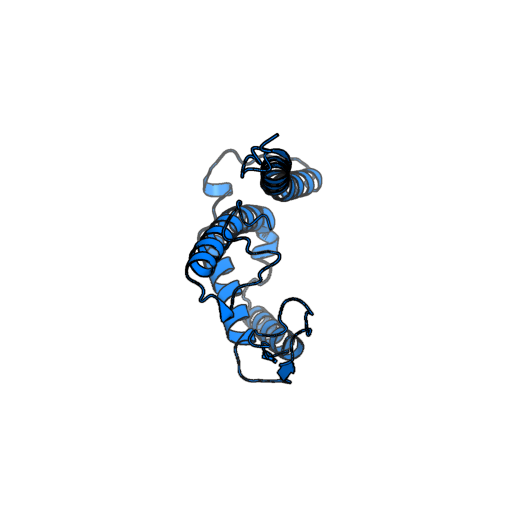 45.19 161 LEU A O 1
ATOM 1312 N N . LEU A 1 162 ? 22.916 -2.008 -1.201 1.00 48.47 162 LEU A N 1
ATOM 1313 C CA . LEU A 1 162 ? 23.323 -0.679 -0.705 1.00 48.47 162 LEU A CA 1
ATOM 1314 C C . LEU A 1 162 ? 24.743 -0.260 -1.171 1.00 48.47 162 LEU A C 1
ATOM 1316 O O . LEU A 1 162 ? 25.273 0.739 -0.700 1.00 48.47 162 LEU A O 1
ATOM 1320 N N . THR A 1 163 ? 25.367 -1.023 -2.077 1.00 43.47 163 THR A N 1
ATOM 1321 C CA . THR A 1 163 ? 26.746 -0.882 -2.551 1.00 43.47 163 THR A CA 1
ATOM 1322 C C . THR A 1 163 ? 26.865 -1.058 -4.074 1.00 43.47 163 THR A C 1
ATOM 1324 O O . THR A 1 163 ? 27.824 -1.657 -4.553 1.00 43.47 163 THR A O 1
ATOM 1327 N N . ALA A 1 164 ? 25.903 -0.572 -4.863 1.00 36.69 164 ALA A N 1
ATOM 1328 C CA . ALA A 1 164 ? 26.107 -0.376 -6.303 1.00 36.69 164 ALA A CA 1
ATOM 1329 C C . ALA A 1 164 ? 26.501 1.085 -6.583 1.00 36.69 164 ALA A C 1
ATOM 1331 O O . ALA A 1 164 ? 25.764 1.841 -7.211 1.00 36.69 164 ALA A O 1
ATOM 1332 N N . SER A 1 165 ? 27.657 1.499 -6.062 1.00 35.00 165 SER A N 1
ATOM 1333 C CA . SER A 1 165 ? 28.382 2.646 -6.606 1.00 35.00 165 SER A CA 1
ATOM 1334 C C . SER A 1 165 ? 29.018 2.219 -7.928 1.00 35.00 165 SER A C 1
ATOM 1336 O O . SER A 1 165 ? 29.823 1.285 -7.936 1.00 35.00 165 SER A O 1
ATOM 1338 N N . VAL A 1 166 ? 28.648 2.890 -9.019 1.00 34.38 166 VAL A N 1
ATOM 1339 C CA . VAL A 1 166 ? 29.527 3.030 -10.191 1.00 34.38 166 VAL A CA 1
ATOM 1340 C C . VAL A 1 166 ? 30.781 3.794 -9.771 1.00 34.38 166 VAL A C 1
ATOM 1342 O O . VAL A 1 166 ? 30.640 4.738 -8.958 1.00 34.38 166 VAL A O 1
#

InterPro domains:
  IPR001171 Sterol biosynthesis ERG24/DHCR-like [PF01222] (35-144)

Secondary structure (DSSP, 8-state):
------S--HHHHHHHHHHHHHHHHHHHHHHHHHSSS-----SGGGT--HHHHHHHHHHHHHHHHHHHSS-SEEEEPP--GGGTTSPPPEEEE-HHHHHHHHHHHHHHHHHTT--TTHHHHTHHHHHHHHHHHHHHHHHHHHHHHHT--GGGS-GGG-TT-TT---